Protein AF-A0A960SL36-F1 (afdb_monomer_lite)

Structure (mmCIF, N/CA/C/O backbone):
data_AF-A0A960SL36-F1
#
_entry.id   AF-A0A960SL36-F1
#
loop_
_atom_site.group_PDB
_atom_site.id
_atom_site.type_symbol
_atom_site.label_atom_id
_atom_site.label_alt_id
_atom_site.label_comp_id
_atom_site.label_asym_id
_atom_site.label_entity_id
_atom_site.label_seq_id
_atom_site.pdbx_PDB_ins_code
_atom_site.Cartn_x
_atom_site.Cartn_y
_atom_site.Cartn_z
_atom_site.occupancy
_atom_site.B_iso_or_equiv
_atom_site.auth_seq_id
_atom_site.auth_comp_id
_atom_site.auth_asym_id
_atom_site.auth_atom_id
_atom_site.pdbx_PDB_model_num
ATOM 1 N N . MET A 1 1 ? -21.333 7.715 10.561 1.00 62.56 1 MET A N 1
ATOM 2 C CA . MET A 1 1 ? -19.949 7.208 10.468 1.00 62.56 1 MET A CA 1
ATOM 3 C C . MET A 1 1 ? -19.341 7.794 9.208 1.00 62.56 1 MET A C 1
ATOM 5 O O . MET A 1 1 ? -19.952 7.656 8.158 1.00 62.56 1 MET A O 1
ATOM 9 N N . GLN A 1 2 ? -18.239 8.532 9.317 1.00 80.12 2 GLN A N 1
ATOM 10 C CA . GLN A 1 2 ? -17.570 9.113 8.151 1.00 80.12 2 GLN A CA 1
ATOM 11 C C . GLN A 1 2 ? -16.709 8.022 7.508 1.00 80.12 2 GLN A C 1
ATOM 13 O O . GLN A 1 2 ? -15.993 7.328 8.231 1.00 80.12 2 GLN A O 1
ATOM 18 N N . LEU A 1 3 ? -16.823 7.829 6.193 1.00 86.19 3 LEU A N 1
ATOM 19 C CA . LEU A 1 3 ? -16.029 6.822 5.489 1.00 86.19 3 LEU A CA 1
ATOM 20 C C . LEU A 1 3 ? -14.539 7.191 5.543 1.00 86.19 3 LEU A C 1
ATOM 22 O O . LEU A 1 3 ? -14.167 8.368 5.585 1.00 86.19 3 LEU A O 1
ATOM 26 N N . LEU A 1 4 ? -13.684 6.173 5.569 1.00 89.69 4 LEU A N 1
ATOM 27 C CA . LEU A 1 4 ? -12.256 6.340 5.339 1.00 89.69 4 LEU A CA 1
ATOM 28 C C . LEU A 1 4 ? -12.023 6.634 3.867 1.00 89.69 4 LEU A C 1
ATOM 30 O O . LEU A 1 4 ? -12.597 5.954 3.022 1.00 89.69 4 LEU A O 1
ATOM 34 N N . GLU A 1 5 ? -11.138 7.587 3.592 1.00 91.69 5 GLU A N 1
ATOM 35 C CA . GLU A 1 5 ? -10.583 7.831 2.267 1.00 91.69 5 GLU A CA 1
ATOM 36 C C . GLU A 1 5 ? -9.164 7.266 2.229 1.00 91.69 5 GLU A C 1
ATOM 38 O O . GLU A 1 5 ? -8.263 7.722 2.936 1.00 91.69 5 GLU A O 1
ATOM 43 N N . ILE A 1 6 ? -8.978 6.237 1.412 1.00 92.75 6 ILE A N 1
ATOM 44 C CA . ILE A 1 6 ? -7.681 5.651 1.110 1.00 92.75 6 ILE A CA 1
ATOM 45 C C . ILE A 1 6 ? -7.397 5.973 -0.346 1.00 92.75 6 ILE A C 1
ATOM 47 O O . ILE A 1 6 ? -8.173 5.641 -1.236 1.00 92.75 6 ILE A O 1
ATOM 51 N N . ASN A 1 7 ? -6.291 6.668 -0.557 1.00 93.25 7 ASN A N 1
ATOM 52 C CA . ASN A 1 7 ? -5.855 7.163 -1.848 1.00 93.25 7 ASN A CA 1
ATOM 53 C C . ASN A 1 7 ? -4.341 6.961 -1.981 1.00 93.25 7 ASN A C 1
ATOM 55 O O . ASN A 1 7 ? -3.682 6.392 -1.104 1.00 93.25 7 ASN A O 1
ATOM 59 N N . GLN A 1 8 ? -3.787 7.486 -3.066 1.00 94.00 8 GLN A N 1
ATOM 60 C CA . GLN A 1 8 ? -2.368 7.398 -3.369 1.00 94.00 8 GLN A CA 1
ATOM 61 C C . GLN A 1 8 ? -1.476 7.990 -2.272 1.00 94.00 8 GLN A C 1
ATOM 63 O O . GLN A 1 8 ? -0.494 7.364 -1.884 1.00 94.00 8 GLN A O 1
ATOM 68 N N . THR A 1 9 ? -1.835 9.143 -1.702 1.00 92.38 9 THR A N 1
ATOM 69 C CA . THR A 1 9 ? -1.075 9.756 -0.602 1.00 92.38 9 THR A CA 1
ATOM 70 C C . THR A 1 9 ? -1.068 8.862 0.638 1.00 92.38 9 THR A C 1
ATOM 72 O O . THR A 1 9 ? -0.031 8.702 1.284 1.00 92.38 9 THR A O 1
ATOM 75 N N . THR A 1 10 ? -2.202 8.234 0.964 1.00 93.44 10 THR A N 1
ATOM 76 C CA . THR A 1 10 ? -2.288 7.259 2.061 1.00 93.44 10 THR A CA 1
ATOM 77 C C . THR A 1 10 ? -1.398 6.049 1.793 1.00 93.44 10 THR A C 1
ATOM 79 O O . THR A 1 10 ? -0.651 5.645 2.685 1.00 93.44 10 THR A O 1
ATOM 82 N N . LEU A 1 11 ? -1.425 5.508 0.572 1.00 94.25 11 LEU A N 1
ATOM 83 C CA . LEU A 1 11 ? -0.603 4.365 0.184 1.00 94.25 11 LEU A CA 1
ATOM 84 C C . LEU A 1 11 ? 0.894 4.695 0.253 1.00 94.25 11 LEU A C 1
ATOM 86 O O . LEU A 1 11 ? 1.649 3.963 0.886 1.00 94.25 11 LEU A O 1
ATOM 90 N N . GLN A 1 12 ? 1.323 5.823 -0.314 1.00 92.81 12 GLN A N 1
ATOM 91 C CA . GLN A 1 12 ? 2.720 6.270 -0.282 1.00 92.81 12 GLN A CA 1
ATOM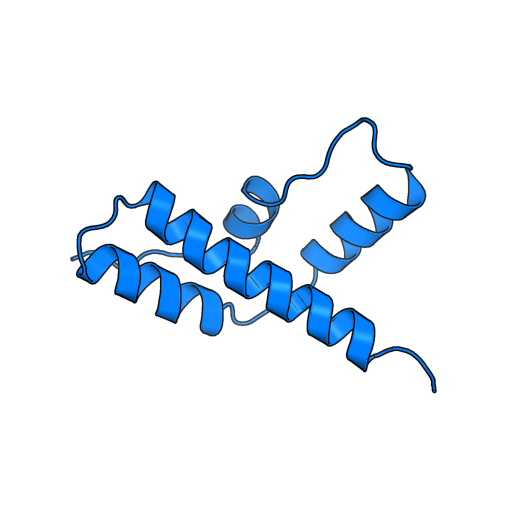 92 C C . GLN A 1 12 ? 3.226 6.473 1.145 1.00 92.81 12 GLN A C 1
ATOM 94 O O . GLN A 1 12 ? 4.309 6.010 1.490 1.00 92.81 12 GLN A O 1
ATOM 99 N N . ARG A 1 13 ? 2.421 7.118 1.999 1.00 93.62 13 ARG A N 1
ATOM 100 C CA . ARG A 1 13 ? 2.754 7.348 3.411 1.00 93.62 13 ARG A CA 1
ATOM 101 C C . ARG A 1 13 ? 2.919 6.047 4.196 1.00 93.62 13 ARG A C 1
ATOM 103 O O . ARG A 1 13 ? 3.717 5.998 5.127 1.00 93.62 13 ARG A O 1
ATOM 110 N N . LEU A 1 14 ? 2.114 5.033 3.883 1.00 93.75 14 LEU A N 1
ATOM 111 C CA . LEU A 1 14 ? 2.077 3.769 4.620 1.00 93.75 14 LEU A CA 1
ATOM 112 C C . LEU A 1 14 ? 2.975 2.686 4.012 1.00 93.75 14 LEU A C 1
ATOM 114 O O . LEU A 1 14 ? 3.203 1.666 4.663 1.00 93.75 14 LEU A O 1
ATOM 118 N N . THR A 1 15 ? 3.510 2.902 2.810 1.00 92.25 15 THR A N 1
ATOM 119 C CA . THR A 1 15 ? 4.438 1.963 2.177 1.00 92.25 15 THR A CA 1
ATOM 120 C C . THR A 1 15 ? 5.840 2.132 2.771 1.00 92.25 15 THR A C 1
ATOM 122 O O . THR A 1 15 ? 6.380 3.240 2.774 1.00 92.25 15 THR A O 1
ATOM 125 N N . PRO A 1 16 ? 6.473 1.055 3.268 1.00 88.56 16 PRO A N 1
ATOM 126 C CA . PRO A 1 16 ? 7.759 1.139 3.950 1.00 88.56 16 PRO A CA 1
ATOM 127 C C . PRO A 1 16 ? 8.922 1.232 2.951 1.00 88.56 16 PRO A C 1
ATOM 129 O O . PRO A 1 16 ? 9.632 0.259 2.708 1.00 88.56 16 PRO A O 1
ATOM 132 N N . LEU A 1 17 ? 9.139 2.414 2.373 1.00 90.88 17 LEU A N 1
ATOM 133 C CA . LEU A 1 17 ? 10.318 2.688 1.551 1.00 90.88 17 LEU A CA 1
ATOM 134 C C . LEU A 1 17 ? 11.472 3.185 2.426 1.00 90.88 17 LEU A C 1
ATOM 136 O O . LEU A 1 17 ? 11.480 4.322 2.897 1.00 90.88 17 LEU A O 1
ATOM 140 N N . SER A 1 18 ? 12.455 2.318 2.657 1.00 91.38 18 SER A N 1
ATOM 141 C CA . SER A 1 18 ? 13.630 2.636 3.468 1.00 91.38 18 SER A CA 1
ATOM 142 C C . SER A 1 18 ? 14.670 3.438 2.660 1.00 91.38 18 SER A C 1
ATOM 144 O O . SER A 1 18 ? 14.953 3.108 1.505 1.00 91.38 18 SER A O 1
ATOM 146 N N . PRO A 1 19 ? 15.319 4.457 3.260 1.00 88.81 19 PRO A N 1
ATOM 147 C CA . PRO A 1 19 ? 16.446 5.153 2.636 1.00 88.81 19 PRO A CA 1
ATOM 148 C C . PRO A 1 19 ? 17.647 4.245 2.333 1.00 88.81 19 PRO A C 1
ATOM 150 O O . PRO A 1 19 ? 18.438 4.568 1.451 1.00 88.81 19 PRO A O 1
ATOM 153 N N . GLN A 1 20 ? 17.777 3.123 3.051 1.00 94.94 20 GLN A N 1
ATOM 154 C CA . GLN A 1 20 ? 18.835 2.126 2.868 1.00 94.94 20 GLN A CA 1
ATOM 155 C C . GLN A 1 20 ? 18.558 1.154 1.709 1.00 94.94 20 GLN A C 1
ATOM 157 O O . GLN A 1 20 ? 19.426 0.351 1.375 1.00 94.94 20 GLN A O 1
ATOM 162 N N . MET A 1 21 ? 17.367 1.203 1.102 1.00 95.69 21 MET A N 1
ATOM 163 C CA . MET A 1 21 ? 17.066 0.423 -0.099 1.00 95.69 21 MET A CA 1
ATOM 164 C C . MET A 1 21 ? 17.971 0.841 -1.259 1.00 95.69 21 MET A C 1
ATOM 166 O O . MET A 1 21 ? 18.305 2.019 -1.407 1.00 95.69 21 MET A O 1
ATOM 170 N N . GLU A 1 22 ? 18.311 -0.130 -2.108 1.00 97.25 22 GLU A N 1
ATOM 171 C CA . GLU A 1 22 ? 19.003 0.126 -3.369 1.00 97.25 22 GLU A CA 1
ATOM 172 C C . GLU A 1 22 ? 18.213 1.149 -4.202 1.00 97.25 22 GLU A C 1
ATOM 174 O O . GLU A 1 22 ? 16.978 1.133 -4.241 1.00 97.25 22 GLU A O 1
ATOM 179 N N . GLU A 1 23 ? 18.931 2.096 -4.806 1.00 96.19 23 GLU A N 1
ATOM 180 C CA . GLU A 1 23 ? 18.339 3.287 -5.407 1.00 96.19 23 GLU A CA 1
ATOM 181 C C . GLU A 1 23 ? 17.376 2.950 -6.548 1.00 96.19 23 GLU A C 1
ATOM 183 O O . GLU A 1 23 ? 16.279 3.510 -6.598 1.00 96.19 23 GLU A O 1
ATOM 188 N N . ARG A 1 24 ? 17.738 2.018 -7.437 1.00 96.75 24 ARG A N 1
ATOM 189 C CA . ARG A 1 24 ? 16.873 1.615 -8.552 1.00 96.75 24 ARG A CA 1
ATOM 190 C C . ARG A 1 24 ? 15.614 0.926 -8.054 1.00 96.75 24 ARG A C 1
ATOM 192 O O . ARG A 1 24 ? 14.538 1.267 -8.535 1.00 96.75 24 ARG A O 1
ATOM 199 N N . LEU A 1 25 ? 15.718 0.029 -7.074 1.00 95.00 25 LEU A N 1
ATOM 200 C CA . LEU A 1 25 ? 14.560 -0.611 -6.453 1.00 95.00 25 LEU A CA 1
ATOM 201 C C . LEU A 1 25 ? 13.634 0.429 -5.822 1.00 95.00 25 LEU A C 1
ATOM 203 O O . LEU A 1 25 ? 12.433 0.413 -6.068 1.00 95.00 25 LEU A O 1
ATOM 207 N N . ARG A 1 26 ? 14.182 1.369 -5.045 1.00 95.44 26 ARG A N 1
ATOM 208 C CA . ARG A 1 26 ? 13.386 2.436 -4.427 1.00 95.44 26 ARG A CA 1
ATOM 209 C C . ARG A 1 26 ? 12.682 3.291 -5.481 1.00 95.44 26 ARG A C 1
ATOM 211 O O . ARG A 1 26 ? 11.498 3.578 -5.330 1.00 95.44 26 ARG A O 1
ATOM 218 N N . ASN A 1 27 ? 13.387 3.672 -6.544 1.00 94.75 27 ASN A N 1
ATOM 219 C CA . ASN A 1 27 ? 12.831 4.488 -7.620 1.00 94.75 27 ASN A CA 1
ATOM 220 C C . ASN A 1 27 ? 11.756 3.731 -8.416 1.00 94.75 27 ASN A C 1
ATOM 222 O O . ASN A 1 27 ? 10.722 4.314 -8.732 1.00 94.75 27 ASN A O 1
ATOM 226 N N . ALA A 1 28 ? 11.950 2.437 -8.683 1.00 95.19 28 ALA A N 1
ATOM 227 C CA . ALA A 1 28 ? 10.950 1.588 -9.327 1.00 95.19 28 ALA A CA 1
ATOM 228 C C . ALA A 1 28 ? 9.697 1.419 -8.452 1.00 95.19 28 ALA A C 1
ATOM 230 O O . ALA A 1 28 ? 8.580 1.566 -8.945 1.00 95.19 28 ALA A O 1
ATOM 231 N N . SER A 1 29 ? 9.864 1.205 -7.143 1.00 95.00 29 SER A N 1
ATOM 232 C CA . SER A 1 29 ? 8.742 1.147 -6.200 1.00 95.00 29 SER A CA 1
ATOM 233 C C . SER A 1 29 ? 7.982 2.472 -6.134 1.00 95.00 29 SER A C 1
ATOM 235 O O . SER A 1 29 ? 6.756 2.474 -6.171 1.00 95.00 29 SER A O 1
ATOM 237 N N . LEU A 1 30 ? 8.685 3.611 -6.084 1.00 94.00 30 LEU A N 1
ATOM 238 C CA . LEU A 1 30 ? 8.057 4.937 -6.141 1.00 94.00 30 LEU A CA 1
ATOM 239 C C . LEU A 1 30 ? 7.299 5.151 -7.451 1.00 94.00 30 LEU A C 1
ATOM 241 O O . LEU A 1 30 ? 6.210 5.718 -7.437 1.00 94.00 30 LEU A O 1
ATOM 245 N N . HIS A 1 31 ? 7.858 4.697 -8.571 1.00 94.50 31 HIS A N 1
ATOM 246 C CA . HIS A 1 31 ? 7.193 4.771 -9.863 1.00 94.50 31 HIS A CA 1
ATOM 247 C C . HIS A 1 31 ? 5.886 3.970 -9.865 1.00 94.50 31 HIS A C 1
ATOM 249 O O . HIS A 1 31 ? 4.848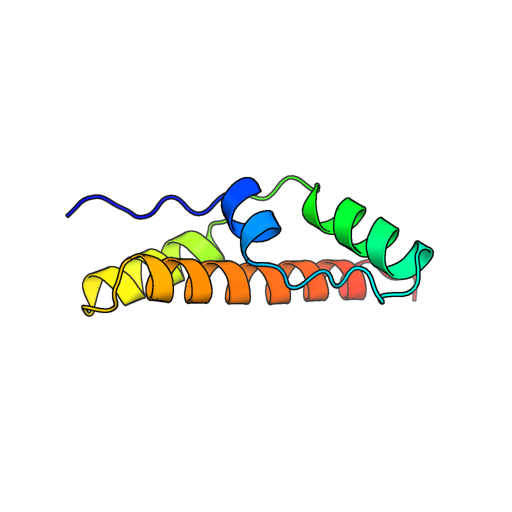 4.527 -10.204 1.00 94.50 31 HIS A O 1
ATOM 255 N N . ALA A 1 32 ? 5.908 2.721 -9.393 1.00 94.81 32 ALA A N 1
ATOM 256 C CA . ALA A 1 32 ? 4.708 1.891 -9.301 1.00 94.81 32 ALA A CA 1
ATOM 257 C C . ALA A 1 32 ? 3.644 2.483 -8.358 1.00 94.81 32 ALA A C 1
ATOM 259 O O . ALA A 1 32 ? 2.457 2.466 -8.667 1.00 94.81 32 ALA A O 1
ATOM 260 N N . LEU A 1 33 ? 4.054 3.061 -7.224 1.00 94.62 33 LEU A N 1
ATOM 261 C CA . LEU A 1 33 ? 3.142 3.734 -6.287 1.00 94.62 33 LEU A CA 1
ATOM 262 C C . LEU A 1 33 ? 2.516 5.013 -6.866 1.00 94.62 33 LEU A C 1
ATOM 264 O O . LEU A 1 33 ? 1.509 5.494 -6.340 1.00 94.62 33 LEU A O 1
ATOM 268 N N . ASN A 1 34 ? 3.117 5.588 -7.911 1.00 92.75 34 ASN A N 1
ATOM 269 C CA . ASN A 1 34 ? 2.590 6.756 -8.612 1.00 92.75 34 ASN A CA 1
ATOM 270 C C . ASN A 1 34 ? 1.537 6.402 -9.679 1.00 92.75 34 ASN A C 1
ATOM 272 O O . ASN A 1 34 ? 0.908 7.311 -10.219 1.00 92.75 34 ASN A O 1
ATOM 276 N N . THR A 1 35 ? 1.294 5.119 -9.950 1.00 86.19 35 THR A N 1
ATOM 277 C CA . THR A 1 35 ? 0.257 4.685 -10.892 1.00 86.19 35 THR A CA 1
ATOM 278 C C . THR A 1 35 ? -1.145 4.992 -10.357 1.00 86.19 35 THR A C 1
ATOM 280 O O . THR A 1 35 ? -1.435 4.796 -9.175 1.00 86.19 35 THR A O 1
ATOM 283 N N . GLU A 1 36 ? -2.026 5.486 -11.230 1.00 86.56 36 GLU A N 1
ATOM 284 C CA . GLU A 1 36 ? -3.427 5.737 -10.889 1.00 86.56 36 GLU A CA 1
ATOM 285 C C . GLU A 1 36 ? -4.178 4.422 -10.643 1.00 86.56 36 GLU A C 1
ATOM 287 O O . GLU A 1 36 ? -4.045 3.453 -11.388 1.00 86.56 36 GLU A 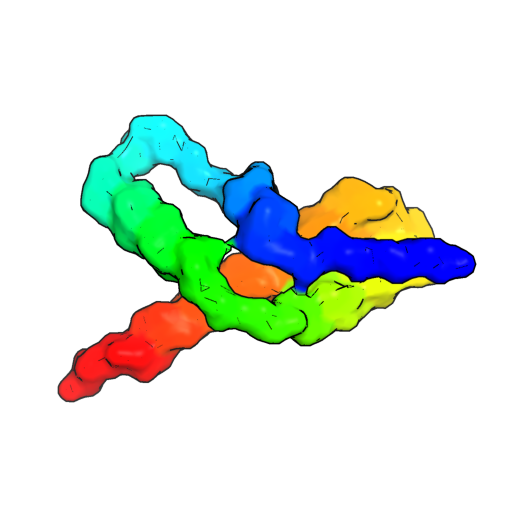O 1
ATOM 292 N N . GLY A 1 37 ? -5.004 4.400 -9.599 1.00 88.31 37 GLY A N 1
ATOM 293 C CA . GLY A 1 37 ? -5.817 3.249 -9.228 1.00 88.31 37 GLY A CA 1
ATOM 294 C C . GLY A 1 37 ? -7.154 3.688 -8.647 1.00 88.31 37 GLY A C 1
ATOM 295 O O . GLY A 1 37 ? -7.303 4.808 -8.160 1.00 88.31 37 GLY A O 1
ATOM 296 N N . SER A 1 38 ? -8.150 2.802 -8.688 1.00 93.69 38 SER A N 1
ATOM 297 C CA . SER A 1 38 ? -9.476 3.091 -8.127 1.00 93.69 38 SER A CA 1
ATOM 298 C C . SER 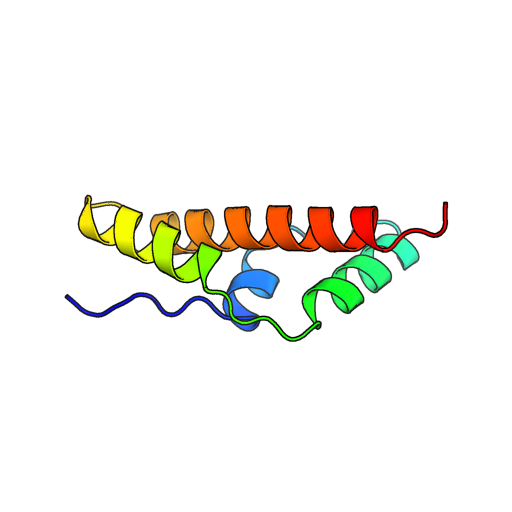A 1 38 ? -9.541 2.941 -6.604 1.00 93.69 38 SER A C 1
ATOM 300 O O . SER A 1 38 ? -10.552 3.311 -6.007 1.00 93.69 38 SER A O 1
ATOM 302 N N . PHE A 1 39 ? -8.522 2.333 -5.976 1.00 95.56 39 PHE A N 1
ATOM 303 C CA . PHE A 1 39 ? -8.454 2.020 -4.540 1.00 95.56 39 PHE A CA 1
ATOM 304 C C . PHE A 1 39 ? -9.670 1.248 -4.001 1.00 95.56 39 PHE A C 1
ATOM 306 O O . PHE A 1 39 ? -9.917 1.214 -2.796 1.00 95.56 39 PHE A O 1
ATOM 313 N N . SER A 1 40 ? -10.457 0.606 -4.873 1.00 96.31 40 SER A N 1
ATOM 314 C CA . SER A 1 40 ? -11.733 -0.006 -4.479 1.00 96.31 40 SER A CA 1
ATOM 315 C C . SER A 1 40 ? -11.540 -1.113 -3.439 1.00 96.31 40 SER A C 1
ATOM 317 O O . SER A 1 40 ? -12.321 -1.221 -2.494 1.00 96.31 40 SER A O 1
ATOM 319 N N . ARG A 1 41 ? -10.464 -1.902 -3.567 1.00 96.50 41 ARG A N 1
ATOM 320 C CA . ARG A 1 41 ? -10.114 -2.980 -2.625 1.00 96.50 41 ARG A CA 1
ATOM 321 C C . ARG A 1 41 ? -9.701 -2.413 -1.268 1.00 96.50 41 ARG A C 1
ATOM 323 O O . ARG A 1 41 ? -10.216 -2.855 -0.241 1.00 96.50 41 ARG A O 1
ATOM 330 N N . ALA A 1 42 ? -8.839 -1.398 -1.278 1.00 96.88 42 ALA A N 1
ATOM 331 C CA . ALA A 1 42 ? -8.405 -0.689 -0.081 1.00 96.88 42 ALA A CA 1
ATOM 332 C C . ALA A 1 42 ? -9.585 -0.080 0.685 1.00 96.88 42 ALA A C 1
ATOM 334 O O . ALA A 1 42 ? -9.727 -0.286 1.891 1.00 96.88 42 ALA A O 1
ATOM 335 N N . MET A 1 43 ? -10.454 0.636 -0.033 1.00 97.00 43 MET A N 1
ATOM 336 C CA . MET A 1 43 ? -11.617 1.323 0.520 1.00 97.00 43 MET A CA 1
ATOM 337 C C . MET A 1 43 ? -12.597 0.347 1.163 1.00 97.00 43 MET A C 1
ATOM 339 O O . MET A 1 43 ? -13.036 0.598 2.284 1.00 97.00 43 MET A O 1
ATOM 343 N N . LEU A 1 44 ? -12.912 -0.770 0.499 1.00 97.50 44 LEU A N 1
ATOM 344 C CA . LEU A 1 44 ? -13.790 -1.800 1.057 1.00 97.50 44 LEU A CA 1
ATOM 345 C C . LEU A 1 44 ? -13.218 -2.375 2.355 1.00 97.50 44 LEU A C 1
ATOM 347 O O . LEU A 1 44 ? -13.905 -2.389 3.374 1.00 97.50 44 LEU A O 1
ATOM 351 N N . ALA A 1 45 ? -11.955 -2.799 2.341 1.00 97.62 45 ALA A N 1
ATOM 352 C CA . ALA A 1 45 ? -11.338 -3.424 3.505 1.00 97.62 45 ALA A CA 1
ATOM 353 C C . ALA A 1 45 ? -11.156 -2.454 4.680 1.00 97.62 45 ALA A C 1
ATOM 355 O O . ALA A 1 45 ? -11.472 -2.798 5.819 1.00 97.62 45 ALA A O 1
ATOM 356 N N . GLY A 1 46 ? -10.693 -1.231 4.409 1.00 97.81 46 GLY A N 1
ATOM 357 C CA . GLY A 1 46 ? -10.507 -0.209 5.434 1.00 97.81 46 GLY A CA 1
ATOM 358 C C . GLY A 1 46 ? -11.830 0.217 6.066 1.00 97.81 46 GLY A C 1
ATOM 359 O O . GLY A 1 46 ? -11.947 0.255 7.288 1.00 97.81 46 GLY A O 1
ATOM 360 N N . ASN A 1 47 ? -12.860 0.492 5.259 1.00 97.62 47 ASN A N 1
ATOM 361 C CA . ASN A 1 47 ? -14.165 0.882 5.797 1.00 97.62 47 ASN A CA 1
ATOM 362 C C . ASN A 1 47 ? -14.840 -0.256 6.570 1.00 97.62 47 ASN A C 1
ATOM 364 O O . ASN A 1 47 ? -15.497 0.007 7.577 1.00 97.62 47 ASN A O 1
ATOM 368 N N . LEU A 1 48 ? -14.642 -1.510 6.151 1.00 97.75 48 LEU A N 1
ATOM 369 C CA . LEU A 1 48 ? -15.127 -2.671 6.889 1.00 97.75 48 LEU A CA 1
ATOM 370 C C . LEU A 1 48 ? -14.433 -2.790 8.253 1.00 97.75 48 LEU A C 1
ATOM 372 O O . LEU A 1 48 ? -15.113 -2.869 9.272 1.00 97.75 48 LEU A O 1
ATOM 376 N N . ALA A 1 49 ? -13.099 -2.718 8.295 1.00 97.81 49 ALA A N 1
ATOM 377 C CA . ALA A 1 49 ? -12.336 -2.718 9.545 1.00 97.81 49 ALA A CA 1
ATOM 378 C C . ALA A 1 49 ? -12.783 -1.610 10.508 1.00 97.81 49 ALA A C 1
ATOM 380 O O . ALA A 1 49 ? -13.010 -1.871 11.691 1.00 97.81 49 ALA A O 1
ATOM 381 N N . TYR A 1 50 ? -12.984 -0.398 9.989 1.00 97.50 50 TYR A N 1
ATOM 382 C CA . TYR A 1 50 ? -13.452 0.729 10.789 1.00 97.50 50 TYR A CA 1
ATOM 383 C C . TYR A 1 50 ? -14.867 0.500 11.329 1.00 97.50 50 TYR A C 1
ATOM 385 O O . TYR A 1 50 ? -15.129 0.739 12.506 1.00 97.50 50 TYR A O 1
ATOM 393 N N . GLY A 1 51 ? -15.764 -0.039 10.496 1.00 97.00 51 GLY A N 1
ATOM 394 C CA . GLY A 1 51 ? -17.115 -0.428 10.905 1.00 97.00 51 GLY A CA 1
ATOM 395 C C . GLY A 1 51 ? -17.140 -1.511 11.990 1.00 97.00 51 GLY A C 1
ATOM 396 O O . GLY A 1 51 ? -18.044 -1.513 12.822 1.00 97.00 51 GLY A O 1
ATOM 397 N N . PHE A 1 52 ? -16.130 -2.385 12.028 1.00 97.12 52 PHE A N 1
ATOM 398 C CA . PHE A 1 52 ? -15.947 -3.404 13.069 1.00 97.12 52 PHE A CA 1
ATOM 399 C C . PHE A 1 52 ? -15.203 -2.905 14.319 1.00 97.12 52 PHE A C 1
ATOM 401 O O . PHE A 1 52 ? -14.954 -3.688 15.234 1.00 97.12 52 PHE A O 1
ATOM 408 N N . GLY A 1 53 ? -14.890 -1.609 14.400 1.00 96.56 53 GLY A N 1
ATOM 409 C CA . GLY A 1 53 ? -14.355 -0.984 15.610 1.00 96.56 53 GLY A CA 1
ATOM 410 C C . GLY A 1 53 ? -12.832 -0.891 15.681 1.00 96.56 53 GLY A C 1
ATOM 411 O O . GLY A 1 53 ? -12.313 -0.527 16.736 1.00 96.56 53 GLY A O 1
ATOM 412 N N . LEU A 1 54 ? -12.104 -1.168 14.592 1.00 97.69 54 LEU A N 1
ATOM 413 C CA . LEU A 1 54 ? -10.679 -0.824 14.529 1.00 97.69 54 LEU A CA 1
ATOM 414 C C . LEU A 1 54 ? -10.507 0.697 14.523 1.00 97.69 54 LEU A C 1
ATOM 416 O O . LEU A 1 54 ? -11.363 1.447 14.044 1.00 97.69 54 LEU A O 1
ATOM 420 N N . SER A 1 55 ? -9.361 1.174 15.010 1.00 96.88 55 SER A N 1
ATOM 421 C CA . SER A 1 55 ? -9.046 2.596 14.900 1.00 96.88 55 SER A CA 1
ATOM 422 C C . SER A 1 55 ? -8.931 3.017 13.429 1.00 96.88 55 SER A C 1
ATOM 424 O O . SER A 1 55 ? -8.642 2.209 12.538 1.00 96.88 55 SER A O 1
ATOM 426 N N . ARG A 1 56 ? -9.114 4.317 13.158 1.00 95.06 56 ARG A N 1
ATOM 427 C CA . ARG A 1 56 ? -8.928 4.888 11.813 1.00 95.06 56 ARG A CA 1
ATOM 428 C C . ARG A 1 56 ? -7.558 4.521 11.229 1.00 95.06 56 ARG A C 1
ATOM 430 O O . ARG A 1 56 ? -7.485 4.108 10.079 1.00 95.06 56 ARG A O 1
ATOM 437 N N . ILE A 1 57 ? -6.490 4.621 12.024 1.00 95.44 57 ILE A N 1
ATOM 438 C CA . ILE A 1 57 ? -5.124 4.352 11.555 1.00 95.44 57 ILE A CA 1
ATOM 439 C C . ILE A 1 57 ? -4.887 2.870 11.240 1.00 95.44 57 ILE A C 1
ATOM 441 O O . ILE A 1 57 ? -4.229 2.557 10.252 1.00 95.44 57 ILE A O 1
ATOM 445 N N . GLU A 1 58 ? -5.419 1.949 12.045 1.00 96.94 58 GLU A N 1
ATOM 446 C CA . GLU A 1 58 ? -5.317 0.506 11.776 1.00 96.94 58 GLU A CA 1
ATOM 447 C C . GLU A 1 58 ? -6.104 0.122 10.524 1.00 96.94 58 GLU A C 1
ATOM 449 O O . GLU A 1 58 ? -5.629 -0.652 9.696 1.00 96.94 58 GLU A O 1
ATOM 454 N N . SER A 1 59 ? -7.273 0.729 10.348 1.00 97.75 59 SER A N 1
ATOM 455 C CA . SER A 1 59 ? -8.136 0.511 9.192 1.00 97.75 59 SER A CA 1
ATOM 456 C C . SER A 1 59 ? -7.515 1.046 7.893 1.00 97.75 59 SER A C 1
ATOM 458 O O . SER A 1 59 ? -7.540 0.367 6.867 1.00 97.75 59 SER A O 1
ATOM 460 N N . GLU A 1 60 ? -6.884 2.227 7.934 1.00 96.75 60 GLU A N 1
ATOM 461 C CA . GLU A 1 60 ? -6.096 2.766 6.814 1.00 96.75 60 GLU A CA 1
ATOM 462 C C . GLU A 1 60 ? -4.902 1.865 6.476 1.00 96.75 60 GLU A C 1
ATOM 464 O O . GLU A 1 60 ? -4.665 1.582 5.303 1.00 96.75 60 GLU A O 1
ATOM 469 N N . LYS A 1 61 ? -4.176 1.367 7.489 1.00 97.12 61 LYS A N 1
ATOM 470 C CA . LYS A 1 61 ? -3.071 0.414 7.297 1.00 97.12 61 LYS A CA 1
ATOM 471 C C . LYS A 1 61 ? -3.539 -0.875 6.636 1.00 97.12 61 LYS A C 1
ATOM 473 O O . LYS A 1 61 ? -2.860 -1.354 5.729 1.00 97.12 61 LYS A O 1
ATOM 478 N N . LEU A 1 62 ? -4.686 -1.417 7.047 1.00 97.69 62 LEU A N 1
ATOM 479 C CA . LEU A 1 62 ? -5.242 -2.626 6.445 1.00 97.69 62 LEU A CA 1
ATOM 480 C C . LEU A 1 62 ? -5.567 -2.406 4.964 1.00 97.69 62 LEU A C 1
ATOM 482 O O . LEU A 1 62 ? -5.119 -3.178 4.117 1.00 97.69 62 LEU A O 1
ATOM 486 N N . GLY A 1 63 ? -6.300 -1.336 4.648 1.00 97.25 63 GLY A N 1
ATOM 487 C CA . GLY A 1 63 ? -6.646 -1.017 3.265 1.00 97.25 63 GLY A CA 1
ATOM 488 C C . GLY A 1 63 ? -5.411 -0.751 2.399 1.00 97.25 63 GLY A C 1
ATOM 489 O O . GLY A 1 63 ? -5.305 -1.307 1.309 1.00 97.25 63 GLY A O 1
ATOM 490 N N . ALA A 1 64 ? -4.437 0.018 2.898 1.00 96.06 64 ALA A N 1
ATOM 491 C CA . ALA A 1 64 ? -3.184 0.277 2.187 1.00 96.06 64 ALA A CA 1
ATOM 492 C C . ALA A 1 64 ? -2.359 -0.999 1.957 1.00 96.06 64 ALA A C 1
ATOM 494 O O . ALA A 1 64 ? -1.787 -1.170 0.886 1.00 96.06 64 ALA A O 1
ATOM 495 N N . SER A 1 6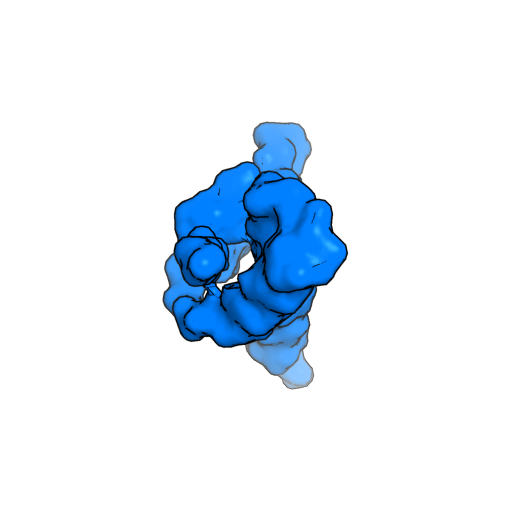5 ? -2.335 -1.921 2.925 1.00 96.56 65 SER A N 1
ATOM 496 C CA . SER A 1 65 ? -1.642 -3.208 2.775 1.00 96.56 65 SER A CA 1
ATOM 497 C C . SER A 1 65 ? -2.254 -4.047 1.653 1.00 96.56 65 SER A C 1
ATOM 499 O O . SER A 1 65 ? -1.532 -4.628 0.849 1.00 96.56 65 SER A O 1
ATOM 501 N N . ILE A 1 66 ? -3.587 -4.078 1.564 1.00 97.31 66 ILE A N 1
ATOM 502 C CA . ILE A 1 66 ? -4.301 -4.784 0.493 1.00 97.31 66 ILE A CA 1
ATOM 503 C C . ILE A 1 66 ? -4.003 -4.164 -0.873 1.00 97.31 66 ILE A C 1
ATOM 505 O O . ILE A 1 66 ? -3.749 -4.896 -1.827 1.00 97.31 66 ILE A O 1
ATOM 509 N N . GLU A 1 67 ? -3.988 -2.834 -0.969 1.00 96.88 67 GLU A N 1
ATOM 510 C CA . GLU A 1 67 ? -3.646 -2.156 -2.222 1.00 96.88 67 GLU A CA 1
ATOM 511 C C . GLU A 1 67 ? -2.190 -2.401 -2.628 1.00 96.88 67 GLU A C 1
ATOM 513 O O . GLU A 1 67 ? -1.909 -2.588 -3.806 1.00 96.88 67 GLU A O 1
ATOM 518 N N . LEU A 1 68 ? -1.266 -2.473 -1.665 1.00 95.81 68 LEU A N 1
ATOM 519 C CA . LEU A 1 68 ? 0.137 -2.776 -1.939 1.00 95.81 68 LEU A CA 1
ATOM 520 C C . LEU A 1 68 ? 0.311 -4.189 -2.516 1.00 95.81 68 LEU A C 1
ATOM 522 O O . LEU A 1 68 ? 1.060 -4.372 -3.473 1.00 95.81 68 LEU A O 1
ATOM 526 N N . PHE A 1 69 ? -0.406 -5.182 -1.977 1.00 96.00 69 PHE A N 1
ATOM 527 C CA . PHE A 1 69 ? -0.412 -6.533 -2.546 1.00 96.00 69 PHE A CA 1
ATOM 528 C C . PHE A 1 69 ? -1.049 -6.575 -3.935 1.00 96.00 69 PHE A C 1
ATOM 530 O O . PHE A 1 69 ? -0.552 -7.282 -4.808 1.00 96.00 69 PHE A O 1
ATOM 537 N N . HIS A 1 70 ? -2.118 -5.809 -4.156 1.00 96.69 70 HIS A N 1
ATOM 538 C CA . HIS A 1 70 ? -2.729 -5.691 -5.474 1.00 96.69 70 HIS A CA 1
ATOM 539 C C . HIS A 1 70 ? -1.774 -5.062 -6.497 1.00 96.69 70 HIS A C 1
ATOM 541 O O . HIS A 1 70 ? -1.624 -5.588 -7.595 1.00 96.69 70 HIS A O 1
ATOM 547 N N . LEU A 1 71 ? -1.092 -3.975 -6.137 1.00 95.69 71 LEU A N 1
ATOM 548 C CA . LEU A 1 71 ? -0.100 -3.343 -7.002 1.00 95.69 71 LEU A CA 1
ATOM 549 C C . LEU A 1 71 ? 1.035 -4.316 -7.343 1.00 95.69 71 LEU A C 1
ATOM 551 O O . LEU A 1 71 ? 1.421 -4.430 -8.502 1.00 95.69 71 LEU A O 1
ATOM 555 N N . ALA A 1 72 ? 1.535 -5.055 -6.350 1.00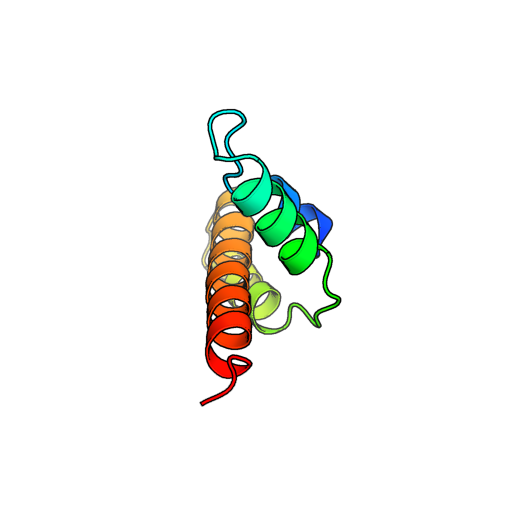 95.12 72 ALA A N 1
ATOM 556 C CA . ALA A 1 72 ? 2.550 -6.076 -6.579 1.00 95.12 72 ALA A CA 1
ATOM 557 C C . ALA A 1 72 ? 2.060 -7.184 -7.526 1.00 95.12 72 ALA A C 1
ATOM 559 O O . ALA A 1 72 ? 2.839 -7.632 -8.362 1.00 95.12 72 ALA A O 1
ATOM 560 N N . SER A 1 73 ? 0.790 -7.604 -7.434 1.00 96.88 73 SER A N 1
ATOM 561 C CA . SER A 1 73 ? 0.241 -8.610 -8.351 1.00 96.88 73 SER A CA 1
ATOM 562 C C . SER A 1 73 ? 0.214 -8.100 -9.792 1.00 96.88 73 SER A C 1
ATOM 564 O O . SER A 1 73 ? 0.662 -8.812 -10.678 1.00 96.88 73 SER A O 1
ATOM 566 N N . LEU A 1 74 ? -0.215 -6.852 -10.015 1.00 95.75 74 LEU A N 1
ATOM 567 C CA . LEU A 1 74 ? -0.223 -6.238 -11.350 1.00 95.75 74 LEU A CA 1
ATOM 568 C C . LEU A 1 74 ? 1.179 -6.184 -11.965 1.00 95.75 74 LEU A C 1
ATOM 570 O O . LEU A 1 74 ? 1.363 -6.578 -13.109 1.00 95.75 74 LEU A O 1
ATOM 574 N N . LEU A 1 75 ? 2.181 -5.760 -11.186 1.00 95.25 75 LEU A N 1
ATOM 575 C CA . LEU A 1 75 ? 3.568 -5.704 -11.658 1.00 95.25 75 LEU A CA 1
ATOM 576 C C . LEU A 1 75 ? 4.095 -7.069 -12.113 1.00 95.25 75 LEU A C 1
ATOM 578 O O . LEU A 1 75 ? 4.899 -7.130 -13.038 1.00 95.25 75 LEU A O 1
ATOM 582 N N . LEU A 1 76 ? 3.691 -8.144 -11.432 1.00 95.69 76 LEU A N 1
ATOM 583 C CA . LEU A 1 76 ? 4.099 -9.506 -11.774 1.00 95.69 76 LEU A CA 1
ATOM 584 C C . LEU A 1 76 ? 3.325 -10.047 -12.980 1.00 95.69 76 LEU A C 1
ATOM 586 O O . LEU A 1 76 ? 3.922 -10.725 -13.813 1.00 95.69 76 LEU A O 1
ATOM 590 N N . ASP A 1 77 ? 2.034 -9.730 -13.080 1.00 96.25 77 ASP A N 1
ATOM 591 C CA . ASP A 1 77 ? 1.170 -10.135 -14.193 1.00 96.25 77 ASP A CA 1
ATOM 592 C C . ASP A 1 77 ? 1.572 -9.453 -15.518 1.00 96.25 77 ASP A C 1
ATOM 594 O O . ASP A 1 77 ? 1.419 -10.047 -16.584 1.00 96.25 77 ASP A O 1
ATOM 598 N N . ASP A 1 78 ? 2.129 -8.238 -15.457 1.00 95.44 78 ASP A N 1
ATOM 599 C CA . ASP A 1 78 ? 2.557 -7.451 -16.625 1.00 95.44 78 ASP A CA 1
ATOM 600 C C . ASP A 1 78 ? 3.944 -7.849 -17.180 1.00 95.44 78 ASP A C 1
ATOM 602 O O . ASP A 1 78 ? 4.401 -7.289 -18.184 1.00 95.44 78 ASP A O 1
ATOM 606 N N . LEU A 1 79 ? 4.652 -8.794 -16.550 1.00 95.69 79 LEU A N 1
ATOM 607 C CA . LEU A 1 79 ? 5.955 -9.242 -17.046 1.00 95.69 79 LEU A CA 1
ATOM 608 C C . LEU A 1 79 ? 5.804 -9.994 -18.383 1.00 95.69 79 LEU A C 1
ATOM 610 O O . LEU A 1 79 ? 4.928 -10.850 -18.515 1.00 95.69 79 LEU A O 1
ATOM 614 N N . PRO A 1 80 ? 6.680 -9.739 -19.376 1.00 94.56 80 PRO A N 1
ATOM 615 C CA . PRO A 1 80 ? 6.695 -10.533 -20.598 1.00 94.56 80 PRO A CA 1
ATOM 616 C C . PRO A 1 80 ? 7.052 -11.988 -20.267 1.00 94.56 80 PRO A C 1
ATOM 618 O O . PRO A 1 80 ? 8.010 -12.242 -19.530 1.00 94.56 80 PRO A O 1
ATOM 621 N N . CYS A 1 81 ? 6.269 -12.921 -20.809 1.00 71.12 81 CYS A N 1
ATOM 622 C CA . CYS A 1 81 ? 6.469 -14.361 -20.673 1.00 71.12 81 CYS A CA 1
ATOM 623 C C . CYS A 1 81 ? 7.480 -14.927 -21.678 1.00 71.12 81 CYS A C 1
ATOM 625 O O . CYS A 1 81 ? 7.544 -14.431 -22.828 1.00 71.12 81 CYS A O 1
#

Radius of gyration: 13.76 Å; chains: 1; bounding box: 39×24×36 Å

pLDDT: mean 93.97, std 5.41, range [62.56, 97.81]

Secondary structure (DSSP, 8-state):
-PPP---HHHHHHHS---TTS-HHHHHHHHHHHTS----HHHHHHHHHHHHTT--HHHHHHHHHHHHHHHHHHHHHHTS--

Foldseek 3Di:
DDFDDAALVLLVVLDDQDPPDDPVVSVVLVVLSPDDDPLPQLRVQLRVCVVVPDDNNVSSNRSSVRVSVVSVVVVVVPDDD

Sequence (81 aa):
MQLLEINQTTLQRLTPLSPQMEERLRNASLHALNTEGSFSRAMLAGNLAYGFGLSRIESEKLGASIELFHLASLLLDDLPC